Protein AF-A0A285JYI0-F1 (afdb_monomer_lite)

Sequence (85 aa):
MSCAEGLDEIRADLRQTAGVSTRKLRRELAAFEAVLADPPAEPGALARMVAWEGNWVLDDPSDAAAARFLGELAQMLREVLDEAG

Secondary structure (DSSP, 8-state):
--HHHHHHHHHHHHHHHHHHHHHHHHHHHHHHHHHHHS--SSTTHHHHHHHHTS----SS-SHHHHHHHHHHHHHHHHHHHHHH-

Organism: NCBI:txid1036182

Structure (mmCIF, N/CA/C/O backbone):
data_AF-A0A285JYI0-F1
#
_entry.id   AF-A0A285JYI0-F1
#
loop_
_atom_site.group_PDB
_atom_site.id
_atom_site.type_symbol
_atom_site.label_atom_id
_atom_site.label_alt_id
_atom_site.label_comp_id
_atom_site.label_asym_id
_atom_site.label_en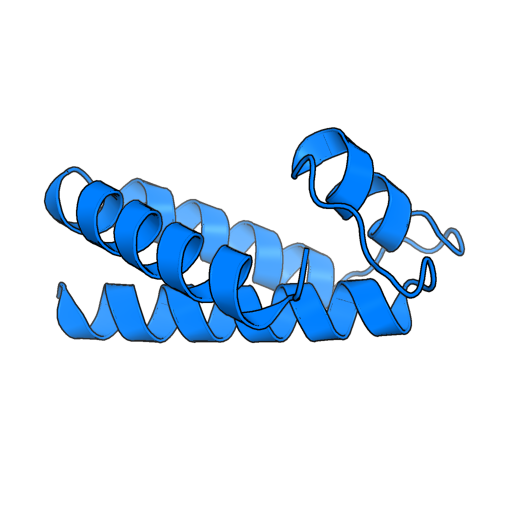tity_id
_atom_site.label_seq_id
_atom_site.pdbx_PDB_ins_code
_atom_site.Cartn_x
_atom_site.Cartn_y
_atom_site.Cartn_z
_atom_site.occupancy
_atom_site.B_iso_or_equiv
_atom_site.auth_seq_id
_atom_site.auth_comp_id
_atom_site.auth_asym_id
_atom_site.auth_atom_id
_atom_site.pdbx_PDB_model_num
ATOM 1 N N . MET A 1 1 ? 17.579 10.270 1.433 1.00 43.69 1 MET A N 1
ATOM 2 C CA . MET A 1 1 ? 16.720 9.974 2.597 1.00 43.69 1 MET A CA 1
ATOM 3 C C . MET A 1 1 ? 16.610 8.464 2.684 1.00 43.69 1 MET A C 1
ATOM 5 O O . MET A 1 1 ? 16.278 7.859 1.674 1.00 43.69 1 MET A O 1
ATOM 9 N N . SER A 1 2 ? 17.001 7.855 3.806 1.00 38.94 2 SER A N 1
ATOM 10 C CA . SER A 1 2 ? 16.919 6.396 3.975 1.00 38.94 2 SER A CA 1
ATOM 11 C C . SER A 1 2 ? 15.451 5.979 4.056 1.00 38.94 2 SER A C 1
ATOM 13 O O . SER A 1 2 ? 14.700 6.567 4.827 1.00 38.94 2 SER A O 1
ATOM 15 N N . CYS A 1 3 ? 15.044 4.958 3.294 1.00 52.91 3 CYS A N 1
ATOM 16 C CA . CYS A 1 3 ? 13.656 4.471 3.216 1.00 52.91 3 CYS A CA 1
ATOM 17 C C . CYS A 1 3 ? 12.991 4.219 4.587 1.00 52.91 3 CYS A C 1
ATOM 19 O O . CYS A 1 3 ? 11.776 4.317 4.703 1.00 52.91 3 CYS A O 1
ATOM 21 N N . ALA A 1 4 ? 13.774 3.920 5.628 1.00 50.59 4 ALA A N 1
ATOM 22 C CA . ALA A 1 4 ? 13.271 3.640 6.972 1.00 50.59 4 ALA A CA 1
ATOM 23 C C . ALA A 1 4 ? 12.670 4.863 7.692 1.00 50.59 4 ALA A C 1
ATOM 25 O O . ALA A 1 4 ? 11.691 4.703 8.411 1.00 50.59 4 ALA A O 1
ATOM 26 N N . GLU A 1 5 ? 13.218 6.068 7.497 1.00 53.78 5 GLU A N 1
ATOM 27 C CA . GLU A 1 5 ? 12.690 7.283 8.144 1.00 53.78 5 GLU A C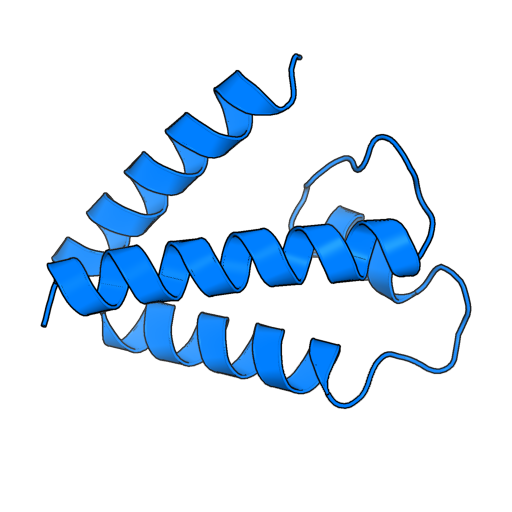A 1
ATOM 28 C C . GLU A 1 5 ? 11.351 7.700 7.522 1.00 53.78 5 GLU A C 1
ATOM 30 O O . GLU A 1 5 ? 10.417 8.032 8.243 1.00 53.78 5 GLU A O 1
ATOM 35 N N . GLY A 1 6 ? 11.216 7.573 6.196 1.00 63.94 6 GLY A N 1
ATOM 36 C CA . GLY A 1 6 ? 9.952 7.852 5.512 1.00 63.94 6 GLY A CA 1
ATOM 37 C C . GLY A 1 6 ? 8.840 6.872 5.899 1.00 63.94 6 GLY A C 1
ATOM 38 O O . GLY A 1 6 ? 7.705 7.282 6.118 1.00 63.94 6 GLY A O 1
ATOM 39 N N . LEU A 1 7 ? 9.154 5.579 6.038 1.00 67.38 7 LEU A N 1
ATOM 40 C CA . LEU A 1 7 ? 8.155 4.566 6.398 1.00 67.38 7 LEU A CA 1
ATOM 41 C C . LEU A 1 7 ? 7.575 4.763 7.808 1.00 67.38 7 LEU A C 1
ATOM 43 O O . LEU A 1 7 ? 6.388 4.508 8.007 1.00 67.38 7 LEU A O 1
ATOM 47 N N . ASP A 1 8 ? 8.376 5.217 8.776 1.00 70.69 8 ASP A N 1
ATOM 48 C CA . ASP A 1 8 ? 7.884 5.470 10.137 1.00 70.69 8 ASP A CA 1
ATOM 49 C C . ASP A 1 8 ? 6.985 6.718 10.198 1.00 70.69 8 ASP A C 1
ATOM 51 O O . ASP A 1 8 ? 5.916 6.680 10.812 1.00 70.69 8 ASP A O 1
ATOM 55 N N . GLU A 1 9 ? 7.343 7.785 9.471 1.00 73.25 9 GLU A N 1
ATOM 56 C CA . GLU A 1 9 ? 6.483 8.969 9.314 1.00 73.25 9 GLU A CA 1
ATOM 57 C C . GLU A 1 9 ? 5.144 8.612 8.661 1.00 73.25 9 GLU A C 1
ATOM 59 O O . GLU A 1 9 ? 4.085 9.033 9.129 1.00 73.25 9 GLU A O 1
ATOM 64 N N . ILE A 1 10 ? 5.170 7.773 7.626 1.00 75.44 10 ILE A N 1
ATOM 65 C CA . ILE A 1 10 ? 3.955 7.311 6.953 1.00 75.44 10 ILE A CA 1
ATOM 66 C C . ILE A 1 10 ? 3.106 6.453 7.889 1.00 75.44 10 ILE A C 1
ATOM 68 O O . ILE A 1 10 ? 1.889 6.621 7.943 1.00 75.44 10 ILE A O 1
ATOM 72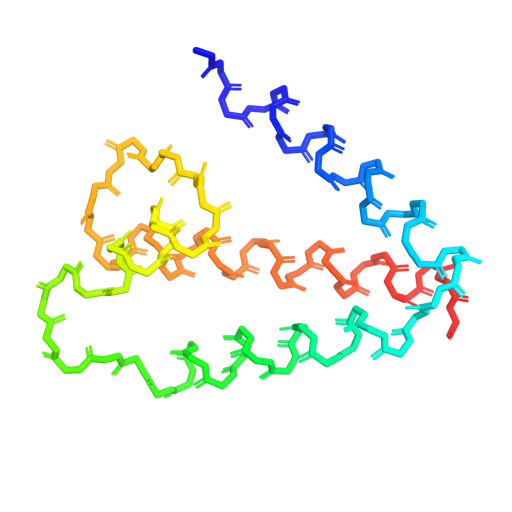 N N . ARG A 1 11 ? 3.719 5.574 8.690 1.00 77.25 11 ARG A N 1
ATOM 73 C CA . ARG A 1 11 ? 2.988 4.808 9.708 1.00 77.25 11 ARG A CA 1
ATOM 74 C C . ARG A 1 11 ? 2.299 5.729 10.716 1.00 77.25 11 ARG A C 1
ATOM 76 O O . ARG A 1 11 ? 1.158 5.466 11.102 1.00 77.25 11 ARG A O 1
ATOM 83 N N . ALA A 1 12 ? 2.975 6.789 11.156 1.00 80.44 12 ALA A N 1
ATOM 84 C CA . ALA A 1 12 ? 2.407 7.766 12.080 1.00 80.44 12 ALA A CA 1
ATOM 85 C C . ALA A 1 12 ? 1.225 8.532 11.457 1.00 80.44 12 ALA A C 1
ATOM 87 O O . ALA A 1 12 ? 0.191 8.684 12.114 1.00 80.44 12 ALA A O 1
ATOM 88 N N . ASP A 1 13 ? 1.339 8.943 10.192 1.00 79.12 13 ASP A N 1
ATOM 89 C CA . ASP A 1 13 ? 0.261 9.601 9.441 1.00 79.12 13 ASP A CA 1
ATOM 90 C C . ASP A 1 13 ? -0.954 8.678 9.242 1.00 79.12 13 ASP A C 1
ATOM 92 O O . ASP A 1 13 ? -2.095 9.051 9.534 1.00 79.12 13 ASP A O 1
ATOM 96 N N . LEU A 1 14 ? -0.714 7.417 8.869 1.00 79.88 14 LEU A N 1
ATOM 97 C CA . LEU A 1 14 ? -1.756 6.400 8.733 1.00 79.88 14 LEU A CA 1
ATOM 98 C C . LEU A 1 14 ? -2.480 6.155 10.061 1.00 79.88 14 LEU A C 1
ATOM 100 O O . LEU A 1 14 ? -3.709 6.096 10.082 1.00 79.88 14 LEU A O 1
ATOM 104 N N . ARG A 1 15 ? -1.758 6.067 11.186 1.00 82.31 15 ARG A N 1
ATOM 105 C CA . ARG A 1 15 ? -2.371 5.946 12.522 1.00 82.31 15 ARG A CA 1
ATOM 106 C C . ARG A 1 15 ? -3.206 7.168 12.888 1.00 82.31 15 ARG A C 1
ATOM 108 O O . ARG A 1 15 ? -4.308 7.018 13.418 1.00 82.31 15 ARG A O 1
ATOM 115 N N . GLN A 1 16 ? -2.722 8.371 12.583 1.00 81.50 16 GLN A N 1
ATOM 116 C CA . GLN A 1 16 ? -3.485 9.599 12.801 1.00 81.50 16 GLN A CA 1
ATOM 117 C C . GLN A 1 16 ? -4.780 9.594 11.975 1.00 81.50 16 GLN A C 1
ATOM 119 O O . GLN A 1 16 ? -5.860 9.861 12.506 1.00 81.50 16 GLN A O 1
ATOM 124 N N . THR A 1 17 ? -4.694 9.201 10.704 1.00 78.31 17 THR A N 1
ATOM 125 C CA . THR A 1 17 ? -5.849 9.062 9.813 1.00 78.31 17 THR A CA 1
ATOM 126 C C . THR A 1 17 ? -6.807 7.965 10.282 1.00 78.31 17 THR A C 1
ATOM 128 O O . THR A 1 17 ? -8.022 8.154 10.205 1.00 78.31 17 THR A O 1
ATOM 131 N N . ALA A 1 18 ? -6.308 6.854 10.834 1.00 80.69 18 ALA A N 1
ATOM 132 C CA . ALA A 1 18 ? -7.133 5.790 11.409 1.00 80.69 18 ALA A CA 1
ATOM 133 C C . ALA A 1 18 ? -7.975 6.305 12.578 1.00 80.69 18 ALA A C 1
ATOM 135 O O . ALA A 1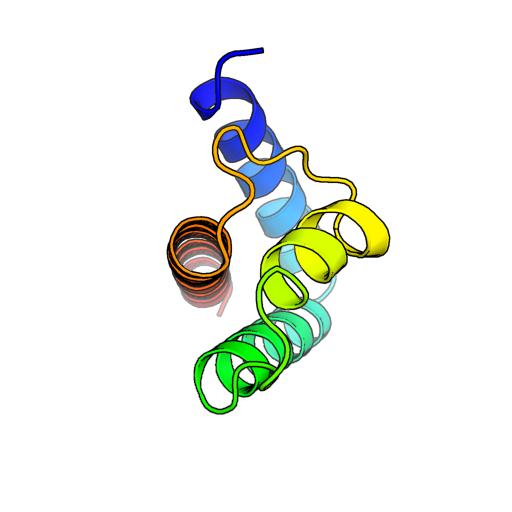 18 ? -9.171 6.016 12.643 1.00 80.69 18 ALA A O 1
ATOM 136 N N . GLY A 1 19 ? -7.379 7.140 13.435 1.00 76.25 19 GLY A N 1
ATOM 137 C CA . GLY A 1 19 ? -8.076 7.806 14.536 1.00 76.25 19 GLY A CA 1
ATOM 138 C C . GLY A 1 19 ? -9.189 8.759 14.083 1.00 76.25 19 GLY A C 1
ATOM 139 O O . GLY A 1 19 ? -10.139 8.986 14.828 1.00 76.25 19 GLY A O 1
ATOM 140 N N . VAL A 1 20 ? -9.114 9.290 12.856 1.00 80.56 20 VAL A N 1
ATOM 141 C CA . VAL A 1 20 ? -10.148 10.167 12.281 1.00 80.56 20 VAL A CA 1
ATOM 142 C C . VAL A 1 20 ? -11.186 9.378 11.476 1.00 80.56 20 VAL A C 1
ATOM 144 O O . VAL A 1 20 ? -12.383 9.664 11.551 1.00 80.56 20 VAL A O 1
ATOM 147 N N . SER A 1 21 ? -10.763 8.427 10.638 1.00 78.81 21 SER A N 1
ATOM 148 C CA . SER A 1 21 ? -11.633 7.683 9.720 1.00 78.81 21 SER A CA 1
ATOM 149 C C . SER A 1 21 ? -10.982 6.406 9.173 1.00 78.81 21 SER A C 1
ATOM 151 O O . SER A 1 21 ? -10.479 6.379 8.047 1.00 78.81 21 SER A O 1
ATOM 153 N N . THR A 1 22 ? -11.150 5.288 9.882 1.00 82.62 22 THR A N 1
ATOM 154 C CA . THR A 1 22 ? -10.780 3.941 9.395 1.00 82.62 22 THR A CA 1
ATOM 155 C C . THR A 1 22 ? -11.437 3.567 8.058 1.00 82.62 22 THR A C 1
ATOM 157 O O . THR A 1 22 ? -10.894 2.780 7.285 1.00 82.62 22 THR A O 1
ATOM 160 N N . ARG A 1 23 ? -12.592 4.160 7.716 1.00 82.75 23 ARG A N 1
ATOM 161 C CA . ARG A 1 23 ? -13.267 3.938 6.423 1.00 82.75 23 ARG A CA 1
ATOM 162 C C . ARG A 1 23 ? -12.445 4.418 5.221 1.00 82.75 23 ARG A C 1
ATOM 164 O O . ARG A 1 23 ? -12.530 3.790 4.168 1.00 82.75 23 ARG A O 1
ATOM 171 N N . LYS A 1 24 ? -11.693 5.519 5.353 1.00 80.94 24 LYS A N 1
ATOM 172 C CA . LYS A 1 24 ? -10.825 6.015 4.269 1.00 80.94 24 LYS A CA 1
ATOM 173 C C . LYS A 1 24 ? -9.683 5.035 4.021 1.00 80.94 24 LYS A C 1
ATOM 175 O O . LYS A 1 24 ? -9.563 4.537 2.909 1.00 80.94 24 LYS A O 1
ATOM 180 N N . LEU A 1 25 ? -9.006 4.633 5.095 1.00 81.44 25 LEU A N 1
ATOM 181 C CA . LEU A 1 25 ? -7.917 3.660 5.046 1.00 81.44 25 LEU A CA 1
ATOM 182 C C . LEU A 1 25 ? -8.353 2.304 4.480 1.00 81.44 25 LEU A C 1
ATOM 184 O O . LEU A 1 25 ? -7.652 1.731 3.658 1.00 81.44 25 LEU A O 1
ATOM 188 N N . ARG A 1 26 ? -9.544 1.803 4.844 1.00 84.19 26 ARG A N 1
ATOM 189 C CA . ARG A 1 26 ? -10.097 0.571 4.245 1.00 84.19 26 ARG A CA 1
ATOM 190 C C . ARG A 1 26 ? -10.319 0.706 2.735 1.00 84.19 26 ARG A C 1
ATOM 192 O O . ARG A 1 26 ? -10.127 -0.259 2.003 1.00 84.19 26 ARG A O 1
ATOM 199 N N . ARG A 1 27 ? -10.732 1.887 2.259 1.00 85.06 27 ARG A N 1
ATOM 200 C CA . ARG A 1 27 ? -10.917 2.152 0.824 1.00 85.06 27 ARG A CA 1
ATOM 201 C C . ARG A 1 27 ? -9.578 2.227 0.092 1.00 85.06 27 ARG A C 1
ATOM 203 O O . ARG A 1 27 ? -9.487 1.714 -1.016 1.00 85.06 27 ARG A O 1
ATOM 210 N N . GLU A 1 28 ? -8.573 2.844 0.704 1.00 82.62 28 GLU A N 1
ATOM 211 C CA . GLU A 1 28 ? -7.210 2.904 0.165 1.00 82.62 28 GLU A CA 1
ATOM 212 C C . GLU A 1 28 ? -6.573 1.516 0.108 1.00 82.62 28 GLU A C 1
ATOM 214 O O . GLU A 1 28 ? -6.099 1.117 -0.949 1.00 82.62 28 GLU A O 1
ATOM 219 N N . LEU A 1 29 ? -6.676 0.731 1.185 1.00 84.75 29 LEU A N 1
ATOM 220 C CA . LEU A 1 29 ? -6.220 -0.659 1.212 1.00 84.75 29 LEU A CA 1
ATOM 221 C C . LEU A 1 29 ? -6.854 -1.482 0.083 1.00 84.75 29 LEU A C 1
ATOM 223 O O . LEU A 1 29 ? -6.142 -2.149 -0.659 1.00 84.75 29 LEU A O 1
ATOM 227 N N . ALA A 1 30 ? -8.173 -1.379 -0.099 1.00 85.00 30 ALA A N 1
ATOM 228 C CA . ALA A 1 30 ? -8.867 -2.080 -1.177 1.00 85.00 30 ALA A CA 1
ATOM 229 C C . ALA A 1 30 ? -8.409 -1.624 -2.575 1.00 85.00 30 ALA A C 1
ATOM 231 O O . ALA A 1 30 ? -8.360 -2.434 -3.497 1.00 85.00 30 ALA A O 1
ATOM 232 N N 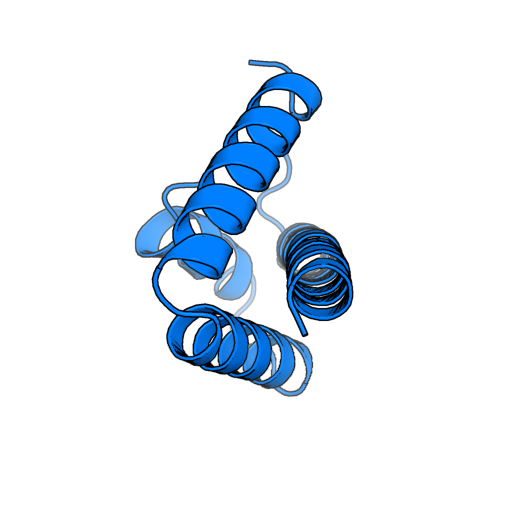. ALA A 1 31 ? -8.072 -0.341 -2.747 1.00 83.81 31 ALA A N 1
ATOM 233 C CA . ALA A 1 31 ? -7.531 0.164 -4.005 1.00 83.81 31 ALA A CA 1
ATOM 234 C C . ALA A 1 31 ? -6.131 -0.407 -4.278 1.00 83.81 31 ALA A C 1
ATOM 236 O O . ALA A 1 31 ? -5.867 -0.853 -5.391 1.00 83.81 31 ALA A O 1
ATOM 237 N N . PHE A 1 32 ? -5.264 -0.463 -3.264 1.00 82.88 32 PHE A N 1
ATOM 238 C CA . PHE A 1 32 ? -3.940 -1.071 -3.393 1.00 82.88 32 PHE A CA 1
ATOM 239 C C . PHE A 1 32 ? -4.024 -2.570 -3.685 1.00 82.88 32 PHE A C 1
ATOM 241 O O . PHE A 1 32 ? -3.363 -3.043 -4.604 1.00 82.88 32 PHE A O 1
ATOM 248 N N . GLU A 1 33 ? -4.877 -3.311 -2.973 1.00 84.25 33 GLU A N 1
ATOM 249 C CA . GLU A 1 33 ? -5.104 -4.739 -3.227 1.00 84.25 33 GLU A CA 1
ATOM 250 C C . GLU A 1 33 ? -5.656 -4.987 -4.640 1.00 84.25 33 GLU A C 1
ATOM 252 O O . GLU A 1 33 ? -5.227 -5.930 -5.300 1.00 84.25 33 GLU A O 1
ATOM 257 N N . ALA A 1 34 ? -6.551 -4.128 -5.144 1.00 85.38 34 ALA A N 1
ATOM 258 C CA . ALA A 1 34 ? -7.072 -4.235 -6.507 1.00 85.38 34 ALA A CA 1
ATOM 259 C C . ALA A 1 34 ? -5.981 -4.023 -7.567 1.00 85.38 34 ALA A C 1
ATOM 261 O O . ALA A 1 34 ? -5.892 -4.799 -8.513 1.00 85.38 34 ALA A O 1
ATOM 262 N N . VAL A 1 35 ? -5.128 -3.012 -7.385 1.00 82.50 35 VAL A N 1
ATOM 263 C CA . VAL A 1 35 ? -4.002 -2.732 -8.290 1.00 82.50 35 VAL A CA 1
ATOM 264 C C . VAL A 1 35 ? -2.945 -3.841 -8.230 1.00 82.50 35 VAL A C 1
ATOM 266 O O . VAL A 1 35 ? -2.345 -4.174 -9.245 1.00 82.50 35 VAL A O 1
ATOM 269 N N . LEU A 1 36 ? -2.714 -4.440 -7.059 1.00 81.06 36 LEU A N 1
ATOM 270 C CA . LEU A 1 36 ? -1.811 -5.586 -6.918 1.00 81.06 36 LEU A CA 1
ATOM 271 C C . LEU A 1 36 ? -2.385 -6.868 -7.537 1.00 81.06 36 LEU A C 1
ATOM 273 O O . LEU A 1 36 ? -1.619 -7.702 -8.017 1.00 81.06 36 LEU A O 1
ATOM 277 N N . ALA A 1 37 ? -3.709 -7.037 -7.516 1.00 84.38 37 ALA A N 1
ATOM 278 C CA . ALA A 1 37 ? -4.390 -8.181 -8.118 1.00 84.38 37 ALA A CA 1
ATOM 279 C C . ALA A 1 37 ? -4.467 -8.083 -9.649 1.00 84.38 37 ALA A C 1
ATOM 281 O O . ALA A 1 37 ? -4.350 -9.105 -10.324 1.00 84.38 37 ALA A O 1
ATOM 282 N N . ASP A 1 38 ? -4.649 -6.873 -10.181 1.00 83.38 38 ASP A N 1
ATOM 283 C CA . ASP A 1 38 ? -4.677 -6.581 -11.616 1.00 83.38 38 ASP A CA 1
ATOM 284 C C . ASP A 1 38 ? -3.686 -5.451 -11.945 1.00 83.38 38 ASP A C 1
ATOM 286 O O . ASP A 1 38 ? -4.076 -4.287 -12.101 1.00 83.38 38 ASP A O 1
ATOM 290 N N . PRO A 1 39 ? -2.375 -5.758 -11.979 1.00 75.50 39 PRO A N 1
ATOM 291 C CA . PRO A 1 39 ? -1.366 -4.755 -12.265 1.00 75.50 39 PRO A CA 1
ATOM 292 C C . PRO A 1 39 ? -1.484 -4.268 -13.716 1.00 75.50 39 PRO A C 1
ATOM 294 O O . PRO A 1 39 ? -1.811 -5.049 -14.614 1.00 75.50 39 PRO A O 1
ATOM 297 N N . PRO A 1 40 ? -1.183 -2.985 -13.981 1.00 73.50 40 PRO A N 1
ATOM 298 C CA . PRO A 1 40 ? -1.229 -2.446 -15.332 1.00 73.50 40 PRO A CA 1
ATOM 299 C C . PRO A 1 40 ? -0.300 -3.234 -16.265 1.00 73.50 40 PRO A C 1
ATOM 301 O O . PRO A 1 40 ? 0.839 -3.536 -15.921 1.00 73.50 40 PRO A O 1
ATOM 304 N N . ALA A 1 41 ? -0.791 -3.539 -17.469 1.00 71.94 41 ALA A N 1
ATOM 305 C CA . ALA A 1 41 ? -0.053 -4.314 -18.472 1.00 71.94 41 ALA A CA 1
ATOM 306 C C . ALA A 1 41 ? 1.191 -3.586 -19.020 1.00 71.94 41 ALA A C 1
ATOM 308 O O . ALA A 1 41 ? 2.065 -4.211 -19.621 1.00 71.94 41 ALA A O 1
ATOM 309 N N . GLU A 1 42 ? 1.260 -2.269 -18.824 1.00 76.12 42 GLU A N 1
ATOM 310 C CA . GLU A 1 42 ? 2.345 -1.426 -19.309 1.00 76.12 42 GLU A CA 1
ATOM 311 C C . GLU A 1 42 ? 3.542 -1.457 -18.340 1.00 76.12 42 GLU A C 1
ATOM 313 O O . GLU A 1 42 ? 3.395 -1.079 -17.174 1.00 76.12 42 GLU A O 1
ATOM 318 N N . PRO A 1 43 ? 4.745 -1.837 -18.804 1.00 70.56 43 PRO A N 1
ATOM 319 C CA . PRO A 1 43 ? 5.926 -1.895 -17.955 1.00 70.56 43 PRO A CA 1
ATOM 320 C C . PRO A 1 43 ? 6.339 -0.499 -17.460 1.00 70.56 43 PRO A C 1
ATOM 322 O O . PRO A 1 43 ? 6.453 0.458 -18.228 1.0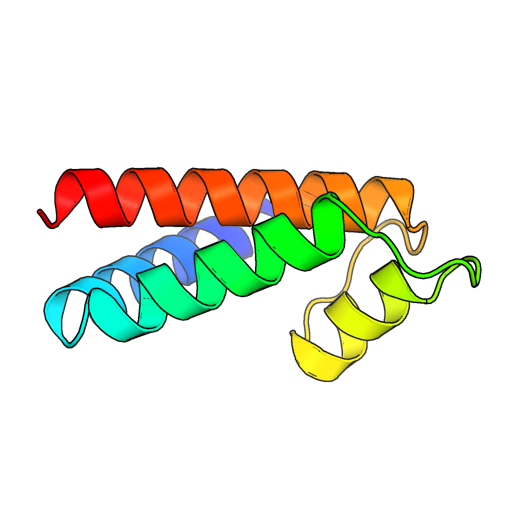0 70.56 43 PRO A O 1
ATOM 325 N N . GLY A 1 44 ? 6.596 -0.387 -16.163 1.00 71.00 44 GLY A N 1
ATOM 326 C CA . GLY A 1 44 ? 6.891 0.851 -15.447 1.00 71.00 44 GLY A CA 1
ATOM 327 C C . GLY A 1 44 ? 5.655 1.699 -15.130 1.00 71.00 44 GLY A C 1
ATOM 328 O O . GLY A 1 44 ? 5.800 2.779 -14.549 1.00 71.00 44 GLY A O 1
ATOM 329 N N . ALA A 1 45 ? 4.445 1.276 -15.514 1.00 79.94 45 ALA A N 1
ATOM 330 C CA . ALA A 1 45 ? 3.234 2.041 -15.229 1.00 79.94 45 ALA A CA 1
ATOM 331 C C . ALA A 1 45 ? 2.891 2.026 -13.740 1.00 79.94 45 ALA A C 1
ATOM 333 O O . ALA A 1 45 ? 2.491 3.060 -13.206 1.00 79.94 45 ALA A O 1
ATOM 334 N N . LEU A 1 46 ? 3.119 0.906 -13.049 1.00 77.00 46 LEU A N 1
ATOM 335 C CA . LEU A 1 46 ? 2.877 0.818 -11.613 1.00 77.00 46 LEU A CA 1
ATOM 336 C C . LEU A 1 46 ? 3.868 1.699 -10.847 1.00 77.00 46 LEU A C 1
ATOM 338 O O . LEU A 1 46 ? 3.467 2.476 -9.982 1.00 77.00 46 LEU A O 1
ATOM 342 N N . ALA A 1 47 ? 5.148 1.650 -11.224 1.00 74.31 47 ALA A N 1
ATOM 343 C CA . ALA A 1 47 ? 6.167 2.522 -10.642 1.00 74.31 47 ALA A CA 1
ATOM 344 C C . ALA A 1 47 ? 5.867 4.010 -10.883 1.00 74.31 47 ALA A C 1
ATOM 346 O O . ALA A 1 47 ? 6.018 4.832 -9.977 1.00 74.31 47 ALA A O 1
ATOM 347 N N . ARG A 1 48 ? 5.368 4.368 -12.075 1.00 72.69 48 ARG A N 1
ATOM 348 C CA . ARG A 1 48 ? 4.915 5.734 -12.371 1.00 72.69 48 ARG A CA 1
ATOM 349 C C . ARG A 1 48 ? 3.704 6.142 -11.551 1.00 72.69 48 ARG A C 1
ATOM 351 O O . ARG A 1 48 ? 3.691 7.272 -11.086 1.00 72.69 48 ARG A O 1
ATOM 358 N N . MET A 1 49 ? 2.722 5.266 -11.356 1.00 73.62 49 MET A N 1
ATOM 359 C CA . MET A 1 49 ? 1.560 5.558 -10.512 1.00 73.62 49 MET A CA 1
ATOM 360 C C . MET A 1 49 ? 1.982 5.805 -9.064 1.00 73.62 49 MET A C 1
ATOM 362 O O . MET A 1 49 ? 1.584 6.808 -8.485 1.00 73.62 49 MET A O 1
ATOM 366 N N . VAL A 1 50 ? 2.855 4.968 -8.501 1.00 72.62 50 VAL A N 1
ATOM 367 C CA . VAL A 1 50 ? 3.390 5.181 -7.145 1.00 72.62 50 VAL A CA 1
ATOM 368 C C . VAL A 1 50 ? 4.159 6.506 -7.048 1.00 72.62 50 VAL A C 1
ATOM 370 O O . VAL A 1 50 ? 3.977 7.263 -6.094 1.00 72.62 50 VAL A O 1
ATOM 373 N N . ALA A 1 51 ? 4.963 6.834 -8.061 1.00 70.44 51 ALA A N 1
ATOM 374 C CA . ALA A 1 51 ? 5.732 8.073 -8.085 1.00 70.44 51 ALA A CA 1
ATOM 375 C C . ALA A 1 51 ? 4.882 9.333 -8.314 1.00 70.44 51 ALA A C 1
ATOM 377 O O . ALA A 1 51 ? 5.179 10.371 -7.733 1.00 70.44 51 ALA A O 1
ATOM 378 N N . TRP A 1 52 ? 3.845 9.266 -9.152 1.00 61.22 52 TRP A N 1
ATOM 379 C CA . TRP A 1 52 ? 3.005 10.415 -9.508 1.00 61.22 52 TRP A CA 1
ATOM 380 C C . TRP A 1 52 ? 1.821 10.610 -8.563 1.00 61.22 52 TRP A C 1
ATOM 382 O O . TRP A 1 52 ? 1.623 11.715 -8.074 1.00 61.22 52 TRP A O 1
ATOM 392 N N . GLU A 1 53 ? 1.042 9.558 -8.305 1.00 60.22 53 GLU A N 1
ATOM 393 C CA . GLU A 1 53 ? -0.151 9.627 -7.447 1.00 60.22 53 GLU A CA 1
ATOM 394 C C . GLU A 1 53 ? 0.221 9.527 -5.968 1.00 60.22 53 GLU A C 1
ATOM 396 O O . GLU A 1 53 ? -0.377 10.198 -5.132 1.00 60.22 53 GLU A O 1
ATOM 401 N N . GLY A 1 54 ? 1.231 8.716 -5.636 1.00 60.31 54 GLY A N 1
ATOM 402 C CA . GLY A 1 54 ? 1.733 8.623 -4.268 1.00 60.31 54 GLY A CA 1
ATOM 403 C C . GLY A 1 54 ? 2.619 9.806 -3.887 1.00 60.31 54 GLY A C 1
ATOM 404 O O . GLY A 1 54 ? 2.608 10.207 -2.728 1.00 60.31 54 GLY A O 1
ATOM 405 N N . ASN A 1 55 ? 3.358 10.381 -4.848 1.00 66.12 55 ASN A N 1
ATOM 406 C CA . ASN A 1 55 ? 4.509 11.272 -4.630 1.00 66.12 55 ASN A CA 1
ATOM 407 C C . ASN A 1 55 ? 5.700 10.572 -3.934 1.00 66.12 55 ASN A C 1
ATOM 409 O O . ASN A 1 55 ? 6.467 11.209 -3.211 1.00 66.12 55 ASN A O 1
ATOM 413 N N . TRP A 1 56 ? 5.853 9.251 -4.108 1.00 67.38 56 TRP A N 1
ATOM 414 C CA . TRP A 1 56 ? 6.932 8.488 -3.465 1.00 67.38 56 TRP A CA 1
ATOM 415 C C . TRP A 1 56 ? 7.990 8.124 -4.501 1.00 67.38 56 TRP A C 1
ATOM 417 O O . TRP A 1 56 ? 7.714 7.464 -5.502 1.00 67.38 56 TRP A O 1
ATOM 427 N N . VAL A 1 57 ? 9.229 8.542 -4.254 1.00 63.28 57 VAL A N 1
ATOM 428 C CA . VAL A 1 57 ? 10.363 8.194 -5.112 1.00 63.28 57 VAL A CA 1
ATOM 429 C C . VAL A 1 57 ? 10.841 6.795 -4.735 1.00 63.28 57 VAL A C 1
ATOM 431 O O . VAL A 1 57 ? 11.456 6.609 -3.686 1.00 63.28 57 VAL A O 1
ATOM 434 N N . LEU A 1 58 ? 10.543 5.812 -5.584 1.00 66.81 58 LEU A N 1
ATOM 435 C CA . LEU A 1 58 ? 11.109 4.469 -5.473 1.00 66.81 58 LEU A CA 1
ATOM 436 C C . LEU A 1 58 ? 12.575 4.490 -5.926 1.00 66.81 58 LEU A C 1
ATOM 438 O O . LEU A 1 58 ? 12.894 5.076 -6.960 1.00 66.81 58 LEU A O 1
ATOM 442 N N . ASP A 1 59 ? 13.449 3.834 -5.161 1.00 67.94 59 ASP A N 1
ATOM 443 C CA . ASP A 1 59 ? 14.875 3.682 -5.502 1.00 67.94 59 ASP A CA 1
ATOM 444 C C . ASP A 1 59 ? 15.056 2.811 -6.760 1.00 67.94 59 ASP A C 1
ATOM 446 O O . ASP A 1 59 ? 15.897 3.087 -7.613 1.00 67.94 59 ASP A O 1
ATOM 450 N N . ASP A 1 60 ? 14.181 1.811 -6.918 1.00 69.94 60 ASP A N 1
ATOM 451 C CA . ASP A 1 60 ? 14.075 0.979 -8.111 1.00 69.94 60 ASP A CA 1
ATOM 452 C C . ASP A 1 60 ? 12.756 1.294 -8.851 1.00 69.94 60 ASP A C 1
ATOM 454 O O . ASP A 1 60 ? 11.674 1.056 -8.306 1.00 69.94 60 ASP A O 1
ATOM 458 N N . PRO A 1 61 ? 12.807 1.847 -10.079 1.00 69.44 61 PRO A N 1
ATOM 459 C CA . PRO A 1 61 ? 11.620 2.245 -10.837 1.00 69.44 61 PRO A CA 1
ATOM 460 C C . PRO A 1 61 ? 10.941 1.073 -11.569 1.00 69.44 61 PRO A C 1
ATOM 462 O O . PRO A 1 61 ? 10.189 1.299 -12.519 1.00 69.44 61 PRO A O 1
ATOM 465 N N . SER A 1 62 ? 11.204 -0.176 -11.179 1.00 77.75 62 SER A N 1
ATOM 466 C CA . SER A 1 62 ? 10.538 -1.346 -11.756 1.00 77.75 62 SER A CA 1
ATOM 467 C C . SER A 1 62 ? 9.173 -1.584 -11.113 1.00 77.75 62 SER A C 1
ATOM 469 O O . SER A 1 62 ? 8.991 -1.407 -9.907 1.00 77.75 62 SER A O 1
ATOM 471 N N . ASP A 1 63 ? 8.223 -2.118 -11.882 1.00 77.00 63 ASP A N 1
ATOM 472 C CA . ASP A 1 63 ? 6.909 -2.488 -11.339 1.00 77.00 63 ASP A CA 1
ATOM 473 C C . ASP A 1 63 ? 7.003 -3.550 -10.242 1.00 77.00 63 ASP A C 1
ATOM 475 O O . ASP A 1 63 ? 6.200 -3.546 -9.320 1.00 77.00 63 ASP A O 1
ATOM 479 N N . ALA A 1 64 ? 8.007 -4.432 -10.286 1.00 79.44 64 ALA A N 1
ATOM 480 C CA . ALA A 1 64 ? 8.235 -5.413 -9.226 1.00 79.44 64 ALA A CA 1
ATOM 481 C C . ALA A 1 64 ? 8.575 -4.743 -7.883 1.00 79.44 64 ALA A C 1
ATOM 483 O O . ALA A 1 64 ? 8.086 -5.164 -6.833 1.00 79.44 64 ALA A O 1
ATOM 484 N N . ALA A 1 65 ? 9.385 -3.680 -7.913 1.00 79.31 65 ALA A N 1
ATOM 485 C CA . ALA A 1 65 ? 9.714 -2.901 -6.727 1.00 79.31 65 ALA A CA 1
ATOM 486 C C . ALA A 1 65 ? 8.501 -2.098 -6.240 1.00 79.31 65 ALA A C 1
ATOM 488 O O . ALA A 1 65 ? 8.214 -2.102 -5.043 1.00 79.31 65 ALA A O 1
ATOM 489 N N . ALA A 1 66 ? 7.742 -1.500 -7.164 1.00 81.50 66 ALA A N 1
ATOM 490 C CA . ALA A 1 66 ? 6.498 -0.797 -6.860 1.00 81.50 66 ALA A CA 1
ATOM 491 C C . ALA A 1 66 ? 5.437 -1.723 -6.242 1.00 81.50 66 ALA A C 1
ATOM 493 O O . ALA A 1 66 ? 4.816 -1.365 -5.246 1.00 81.50 66 ALA A O 1
ATOM 494 N N . ALA A 1 67 ? 5.269 -2.934 -6.777 1.00 82.81 67 ALA A N 1
ATOM 495 C CA . ALA A 1 67 ? 4.350 -3.937 -6.250 1.00 82.81 67 ALA A CA 1
ATOM 496 C C . ALA A 1 67 ? 4.771 -4.407 -4.855 1.00 82.81 67 ALA A C 1
ATOM 498 O O . ALA A 1 67 ? 3.934 -4.500 -3.959 1.00 82.81 67 ALA A O 1
ATOM 499 N N . ARG A 1 68 ? 6.071 -4.658 -4.639 1.00 83.44 68 ARG A N 1
ATOM 500 C CA . ARG A 1 68 ? 6.584 -5.032 -3.314 1.00 83.44 68 ARG A CA 1
ATOM 501 C C . ARG A 1 68 ? 6.290 -3.944 -2.288 1.00 83.44 68 ARG A C 1
ATOM 503 O O . ARG A 1 68 ? 5.762 -4.235 -1.223 1.00 83.44 68 ARG A O 1
ATOM 510 N N . PHE A 1 69 ? 6.572 -2.703 -2.648 1.00 80.75 69 PHE A N 1
ATOM 511 C CA . PHE A 1 69 ? 6.342 -1.547 -1.801 1.00 80.75 69 PHE A CA 1
ATOM 512 C C . PHE A 1 69 ? 4.858 -1.300 -1.502 1.00 80.75 69 PHE A C 1
ATOM 514 O O . PHE A 1 69 ? 4.492 -1.078 -0.351 1.00 80.75 69 PHE A O 1
ATOM 521 N N . LEU A 1 70 ? 3.985 -1.392 -2.511 1.00 82.56 70 LEU A N 1
ATOM 522 C CA . LEU A 1 70 ? 2.534 -1.328 -2.317 1.00 82.56 70 LEU A CA 1
ATOM 523 C C . LEU A 1 70 ? 2.045 -2.464 -1.412 1.00 82.56 70 LEU A C 1
ATOM 525 O O . LEU A 1 70 ? 1.153 -2.248 -0.597 1.00 82.56 70 LEU A O 1
ATOM 529 N N . GLY A 1 71 ? 2.646 -3.652 -1.514 1.00 84.38 71 GLY A N 1
ATOM 530 C CA . GLY A 1 71 ? 2.388 -4.772 -0.612 1.00 84.38 71 GLY A CA 1
ATOM 531 C C . GLY A 1 71 ? 2.793 -4.474 0.833 1.00 84.38 71 GLY A C 1
ATOM 532 O O . GLY A 1 71 ? 2.007 -4.716 1.746 1.00 84.38 71 GLY A O 1
ATOM 533 N N . GLU A 1 72 ? 3.977 -3.895 1.050 1.00 85.25 72 GLU A N 1
ATOM 534 C CA . GLU A 1 72 ? 4.435 -3.456 2.378 1.00 85.25 72 GLU A CA 1
ATOM 535 C C . GLU A 1 72 ? 3.513 -2.371 2.961 1.00 85.25 72 GLU A C 1
ATOM 537 O O . GLU A 1 72 ? 3.149 -2.429 4.138 1.00 85.25 72 GLU A O 1
ATOM 542 N N . LEU A 1 73 ? 3.059 -1.426 2.132 1.00 81.31 73 LEU A N 1
ATOM 543 C CA . LEU A 1 73 ? 2.118 -0.384 2.537 1.00 81.31 73 LEU A CA 1
ATOM 544 C C . LEU A 1 73 ? 0.736 -0.955 2.876 1.00 81.31 73 LEU A C 1
ATOM 546 O O . LEU A 1 73 ? 0.159 -0.602 3.903 1.00 81.31 73 LEU A O 1
ATOM 550 N N . ALA A 1 74 ? 0.217 -1.864 2.049 1.00 85.81 74 ALA A N 1
ATOM 551 C CA . ALA A 1 74 ? -1.043 -2.558 2.292 1.00 85.81 74 ALA A CA 1
ATOM 552 C C . ALA A 1 74 ? -0.992 -3.366 3.597 1.00 85.81 74 ALA A C 1
ATOM 554 O O . ALA A 1 74 ? -1.932 -3.321 4.392 1.00 85.81 74 ALA A O 1
ATOM 555 N N . GLN A 1 75 ? 0.125 -4.050 3.861 1.00 86.44 75 GLN A N 1
ATOM 556 C CA . GLN A 1 75 ? 0.340 -4.737 5.129 1.00 86.44 75 GLN A CA 1
ATOM 557 C C . GLN A 1 75 ? 0.322 -3.751 6.303 1.00 86.44 75 GLN A C 1
ATOM 559 O O . GLN A 1 75 ? -0.382 -3.992 7.279 1.00 86.44 75 GLN A O 1
ATOM 564 N N . MET A 1 76 ? 1.019 -2.619 6.196 1.00 84.25 76 MET A N 1
ATOM 565 C CA . MET A 1 76 ? 1.049 -1.599 7.247 1.00 84.25 76 MET A CA 1
ATOM 566 C C . MET A 1 76 ? -0.332 -0.981 7.509 1.00 84.25 76 MET A C 1
ATOM 568 O O . MET A 1 76 ? -0.733 -0.820 8.658 1.00 84.25 76 MET A O 1
ATOM 572 N N . LEU A 1 77 ? -1.096 -0.682 6.456 1.00 83.38 77 LEU A N 1
ATOM 573 C CA . LEU A 1 77 ? -2.492 -0.245 6.551 1.00 83.38 77 LEU A CA 1
ATOM 574 C C . LEU A 1 77 ? -3.354 -1.274 7.275 1.00 83.38 77 LEU A C 1
ATOM 576 O O . LEU A 1 77 ? -4.194 -0.906 8.092 1.00 83.38 77 LEU A O 1
ATOM 580 N N . ARG A 1 78 ? -3.151 -2.559 6.978 1.00 86.00 78 ARG A N 1
ATOM 581 C CA . ARG A 1 78 ? -3.876 -3.655 7.616 1.00 86.00 78 ARG A CA 1
ATOM 582 C C . ARG A 1 78 ? -3.529 -3.770 9.096 1.00 86.00 78 ARG A C 1
ATOM 584 O O . ARG A 1 78 ? -4.449 -3.900 9.890 1.00 86.00 78 ARG A O 1
ATOM 591 N N . GLU A 1 79 ? -2.251 -3.651 9.459 1.00 86.94 79 GLU A N 1
ATOM 592 C CA . GLU A 1 79 ? -1.800 -3.585 10.856 1.00 86.94 79 GLU A CA 1
ATOM 593 C C . GLU A 1 79 ? -2.453 -2.407 11.590 1.00 86.94 79 GLU A C 1
ATOM 595 O O . GLU A 1 79 ? -3.063 -2.597 12.634 1.00 86.94 79 GLU A O 1
ATOM 600 N N . VAL A 1 80 ? -2.408 -1.203 11.014 1.00 85.50 80 VAL A N 1
ATOM 601 C CA . VAL A 1 80 ? -3.003 0.001 11.620 1.00 85.50 80 VAL A CA 1
ATOM 602 C C . VAL A 1 80 ? -4.525 -0.115 11.752 1.00 85.50 80 VAL A C 1
ATOM 604 O O . VAL A 1 80 ? -5.102 0.335 12.740 1.00 85.50 80 VAL A O 1
ATOM 607 N N . LEU A 1 81 ? -5.199 -0.706 10.764 1.00 83.06 81 LEU A N 1
ATOM 608 C CA . LEU A 1 81 ? -6.639 -0.959 10.821 1.00 83.06 81 LEU A CA 1
ATOM 609 C C . LEU A 1 81 ? -7.005 -2.013 11.870 1.00 83.06 81 LEU A C 1
ATOM 611 O O . LEU A 1 81 ? -8.032 -1.852 12.525 1.00 83.06 81 LEU A O 1
ATOM 615 N N . ASP A 1 82 ? -6.189 -3.055 12.030 1.00 85.94 82 ASP A N 1
ATOM 616 C CA . ASP A 1 82 ? -6.351 -4.080 13.068 1.00 85.94 82 ASP A CA 1
ATOM 617 C C . ASP A 1 82 ? -6.139 -3.484 14.470 1.00 85.94 82 ASP A C 1
ATOM 619 O O . ASP A 1 82 ? -6.936 -3.725 15.374 1.00 85.94 82 ASP A O 1
ATOM 623 N N . GLU A 1 83 ? -5.149 -2.593 14.623 1.00 83.12 83 GLU A N 1
ATOM 624 C CA . GLU A 1 83 ? -4.937 -1.801 15.843 1.00 83.12 83 GLU A CA 1
ATOM 625 C C . GLU A 1 83 ? -6.124 -0.863 16.157 1.00 83.12 83 GLU A C 1
ATOM 627 O O . GLU A 1 83 ? -6.372 -0.555 17.325 1.00 83.12 83 GLU A O 1
ATOM 632 N N . ALA A 1 84 ? -6.851 -0.390 15.136 1.00 78.12 84 ALA A N 1
ATOM 633 C CA . ALA A 1 84 ? -7.909 0.616 15.269 1.00 78.12 84 ALA A CA 1
ATOM 634 C C . ALA A 1 84 ? -9.344 0.063 15.432 1.00 78.12 84 ALA A C 1
ATOM 636 O O . ALA A 1 84 ? -10.179 0.775 15.997 1.00 78.12 84 ALA A O 1
ATOM 637 N N . GLY A 1 85 ? -9.648 -1.161 14.969 1.00 58.06 85 GLY A N 1
ATOM 638 C CA . GLY A 1 85 ? -10.973 -1.807 15.103 1.00 58.06 85 GLY A CA 1
ATOM 639 C C . GLY A 1 85 ? -11.871 -1.771 13.862 1.00 58.06 85 GLY A C 1
ATOM 640 O O . GLY A 1 85 ? -12.325 -0.694 13.404 1.00 58.06 85 GLY A O 1
#

Radius of gyration: 12.94 Å; chains: 1; bounding box: 30×20×35 Å

pLDDT: mean 75.96, std 9.98, range [38.94, 86.94]

Foldseek 3Di:
DPPVVVVVVVLVVLLVVLVVDLPVLVVVLVVLVVCLVPPDPDWLVLLVCCCPVVVDDQPDSGNVSSSVVSVVVSVSSVVSSVVRD